Protein AF-A0A8K0KEW6-F1 (afdb_monomer)

Sequence (72 aa):
MWGMVVEVVYAPQTGCKEEKIEGFLEILDNQIDSVPRVVMGDLNAQVGMGRTGCEKIIGPHGYVNGTRKESP

Solvent-accessible surface area (backbone ato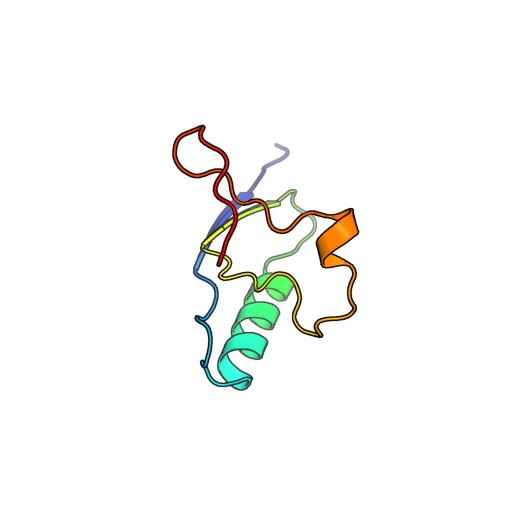ms only — not comparable to full-atom values): 4864 Å² total; per-residue (Å²): 131,92,66,72,48,79,45,81,48,75,44,65,57,90,90,57,59,66,71,56,50,52,51,50,52,53,53,51,54,74,65,64,60,98,58,56,70,46,81,46,67,53,60,62,73,72,84,63,87,76,70,83,68,57,54,78,79,79,48,77,65,59,73,58,92,90,41,88,45,81,72,133

Foldseek 3Di:
DQDEEEAEDAADAPPDDPVSNVVVVVVVVVVDDPHHYHYDYHNNDDDCPPVPVCCVVVPPWDDDPNDTDDDD

Organism: Ladona fulva (NCBI:txid123851)

Radius of gyration: 16.12 Å; Cα contacts (8 Å, |Δi|>4): 60; chains: 1; bounding box: 33×22×46 Å

Structure (mmCIF, N/CA/C/O backbone):
data_AF-A0A8K0KEW6-F1
#
_entry.id   AF-A0A8K0KEW6-F1
#
loop_
_atom_site.group_PDB
_atom_site.id
_atom_site.type_symbol
_atom_site.label_atom_id
_atom_site.label_alt_id
_atom_site.label_comp_id
_atom_site.label_asym_id
_atom_site.label_entity_id
_atom_site.label_seq_id
_atom_site.pdbx_PDB_ins_code
_atom_site.Cartn_x
_atom_site.Cartn_y
_atom_site.Cartn_z
_atom_site.occupancy
_atom_site.B_iso_or_equiv
_atom_site.auth_seq_id
_atom_site.auth_comp_id
_atom_site.auth_asym_id
_atom_site.auth_atom_id
_atom_site.pdbx_PDB_model_num
ATOM 1 N N . MET A 1 1 ? 18.716 -2.996 -18.127 1.00 47.44 1 MET A N 1
ATOM 2 C CA . MET A 1 1 ? 18.784 -2.114 -16.944 1.00 47.44 1 MET A CA 1
ATOM 3 C C . MET A 1 1 ? 17.774 -2.653 -15.951 1.00 47.44 1 MET A C 1
ATOM 5 O O . MET A 1 1 ? 16.602 -2.677 -16.295 1.00 47.44 1 MET A O 1
ATOM 9 N N . TRP A 1 2 ? 18.201 -3.179 -14.804 1.00 65.38 2 TRP A N 1
ATOM 10 C CA . TRP A 1 2 ? 17.253 -3.540 -13.747 1.00 65.38 2 TRP A CA 1
ATOM 11 C C . TRP A 1 2 ? 16.878 -2.239 -13.045 1.00 65.38 2 TRP A C 1
ATOM 13 O O . TRP A 1 2 ? 17.708 -1.646 -12.361 1.00 65.38 2 TRP A O 1
ATOM 23 N N . GLY A 1 3 ? 15.693 -1.720 -13.358 1.00 82.50 3 GLY A N 1
ATOM 24 C CA . GLY A 1 3 ? 15.152 -0.538 -12.698 1.00 82.50 3 GLY A CA 1
ATOM 25 C C . GLY A 1 3 ? 14.602 -0.917 -11.329 1.00 82.50 3 GLY A C 1
ATOM 26 O O . GLY A 1 3 ? 14.083 -2.016 -11.157 1.00 82.50 3 GLY A O 1
ATOM 27 N N . MET A 1 4 ? 14.724 -0.006 -10.373 1.00 86.06 4 MET A N 1
ATOM 28 C CA . MET A 1 4 ? 13.983 -0.053 -9.119 1.00 86.06 4 MET A CA 1
ATOM 29 C C . MET A 1 4 ? 13.049 1.149 -9.105 1.00 86.06 4 MET A C 1
ATOM 31 O O . MET A 1 4 ? 13.478 2.261 -9.419 1.00 86.06 4 MET A O 1
ATOM 35 N N . VAL A 1 5 ? 11.790 0.922 -8.754 1.00 90.38 5 VAL A N 1
ATOM 36 C CA . VAL A 1 5 ? 10.787 1.981 -8.639 1.00 90.38 5 VAL A CA 1
ATOM 37 C C . VAL A 1 5 ? 10.631 2.354 -7.168 1.00 90.38 5 VAL A C 1
ATOM 39 O O . VAL A 1 5 ? 10.553 1.481 -6.306 1.00 90.38 5 VAL A O 1
ATOM 42 N N . VAL A 1 6 ? 10.620 3.653 -6.875 1.00 89.88 6 VAL A N 1
ATOM 43 C CA . VAL A 1 6 ? 10.349 4.179 -5.534 1.00 89.88 6 VAL A CA 1
ATOM 44 C C . VAL A 1 6 ? 9.056 4.973 -5.598 1.00 89.88 6 VAL A C 1
ATOM 46 O O . VAL A 1 6 ? 8.961 5.937 -6.357 1.00 89.88 6 VAL A O 1
ATOM 49 N N . GLU A 1 7 ? 8.081 4.576 -4.794 1.00 89.38 7 GLU A N 1
ATOM 50 C CA . GLU A 1 7 ? 6.765 5.202 -4.724 1.00 89.38 7 GLU A CA 1
ATOM 51 C C . GLU A 1 7 ? 6.536 5.769 -3.330 1.00 89.38 7 GLU A C 1
ATOM 53 O O . GLU A 1 7 ? 6.746 5.099 -2.316 1.00 89.38 7 GLU A O 1
ATOM 58 N N . VAL A 1 8 ? 6.114 7.033 -3.293 1.00 91.94 8 VAL A N 1
ATOM 59 C CA . VAL A 1 8 ? 5.749 7.715 -2.055 1.00 91.94 8 VAL A CA 1
ATOM 60 C C . VAL A 1 8 ? 4.236 7.744 -1.946 1.00 91.94 8 VAL A C 1
ATOM 62 O O . VAL A 1 8 ? 3.566 8.273 -2.831 1.00 91.94 8 VAL A O 1
ATOM 65 N N . VAL A 1 9 ? 3.702 7.195 -0.860 1.00 90.81 9 VAL A N 1
ATOM 66 C CA . VAL A 1 9 ? 2.261 7.054 -0.650 1.00 90.81 9 VAL A CA 1
ATOM 67 C C . VAL A 1 9 ? 1.803 7.720 0.640 1.00 90.81 9 VAL A C 1
ATOM 69 O O . VAL A 1 9 ? 2.569 7.906 1.587 1.00 90.81 9 VAL A O 1
ATOM 72 N N . TYR A 1 10 ? 0.521 8.070 0.666 1.00 89.75 10 TYR A N 1
ATOM 73 C CA . TYR A 1 10 ? -0.175 8.535 1.857 1.00 89.75 10 TYR A CA 1
ATOM 74 C C . TYR A 1 10 ? -1.409 7.657 2.044 1.00 89.75 10 TYR A C 1
ATOM 76 O O . TYR A 1 10 ? -2.370 7.763 1.279 1.00 89.75 10 TYR A O 1
ATOM 84 N N . ALA A 1 11 ? -1.355 6.742 3.008 1.00 89.62 11 ALA A N 1
ATOM 85 C CA . ALA A 1 11 ? -2.458 5.830 3.254 1.00 89.62 11 ALA A CA 1
ATOM 86 C C . ALA A 1 11 ? -3.642 6.569 3.894 1.00 89.62 11 ALA A C 1
ATOM 88 O O . ALA A 1 11 ? -3.445 7.558 4.611 1.00 89.62 11 ALA A O 1
ATOM 89 N N . PRO A 1 12 ? -4.877 6.093 3.675 1.00 89.75 12 PRO A N 1
ATOM 90 C CA . PRO A 1 12 ? -6.059 6.658 4.302 1.00 89.75 12 PRO A CA 1
ATOM 91 C C . PRO A 1 12 ? -5.929 6.751 5.830 1.00 89.75 12 PRO A C 1
ATOM 93 O O . PRO A 1 12 ? -5.402 5.857 6.488 1.00 89.75 12 PRO A O 1
ATOM 96 N N . GLN A 1 13 ? -6.422 7.853 6.398 1.00 84.62 13 GLN A N 1
ATOM 97 C CA . GLN A 1 13 ? -6.359 8.104 7.838 1.00 84.62 13 GLN A CA 1
ATOM 98 C C . GLN A 1 13 ? -7.339 7.227 8.627 1.00 84.62 13 GLN A C 1
ATOM 100 O O . GLN A 1 13 ? -8.340 6.728 8.106 1.00 84.62 13 GLN A O 1
ATOM 105 N N . THR A 1 14 ? -7.087 7.113 9.931 1.00 76.44 14 THR A N 1
ATOM 106 C CA . THR A 1 14 ? -8.005 6.462 10.874 1.00 76.44 14 THR A CA 1
ATOM 107 C C . THR A 1 14 ? -9.408 7.070 10.789 1.00 76.44 14 THR A C 1
ATOM 109 O O . THR A 1 14 ? -9.564 8.288 10.821 1.00 76.44 14 THR A O 1
ATOM 112 N N . GLY A 1 15 ? -10.434 6.219 10.714 1.00 76.31 15 GLY A N 1
ATOM 113 C CA . GLY A 1 15 ? -11.833 6.651 10.637 1.00 76.31 15 GLY A CA 1
ATOM 114 C C . GLY A 1 15 ? -12.306 7.033 9.232 1.00 76.31 15 GLY A C 1
ATOM 115 O O . GLY A 1 15 ? -13.444 7.479 9.079 1.00 76.31 15 GLY A O 1
ATOM 116 N N . CYS A 1 16 ? -11.474 6.856 8.199 1.00 82.62 16 CYS A N 1
ATOM 117 C CA . CYS A 1 16 ? -11.954 6.899 6.823 1.00 82.62 16 CYS A CA 1
ATOM 118 C C . CYS A 1 16 ? -12.892 5.713 6.528 1.00 82.62 16 CYS A C 1
ATOM 120 O O . CYS A 1 16 ? -12.884 4.696 7.222 1.00 82.62 16 CYS A O 1
ATOM 122 N N . LYS A 1 17 ? -13.734 5.862 5.500 1.00 87.31 17 LYS A N 1
ATOM 123 C CA . LYS A 1 17 ? -14.639 4.794 5.059 1.00 87.31 17 LYS A CA 1
ATOM 124 C C . LYS A 1 17 ? -13.839 3.585 4.577 1.00 87.31 17 LYS A C 1
ATOM 126 O O . LYS A 1 17 ? -12.834 3.769 3.898 1.00 87.31 17 LYS A O 1
ATOM 131 N N . GLU A 1 18 ? -14.341 2.384 4.839 1.00 85.75 18 GLU A N 1
ATOM 132 C CA . GLU A 1 18 ? -13.732 1.121 4.395 1.00 85.75 18 GLU A CA 1
ATOM 133 C C . GLU A 1 18 ? -13.462 1.107 2.880 1.00 85.75 18 GLU A C 1
ATOM 135 O O . GLU A 1 18 ? -12.346 0.819 2.468 1.00 85.75 18 GLU A O 1
ATOM 140 N N . GLU A 1 19 ? -14.392 1.626 2.073 1.00 89.69 19 GLU A N 1
ATOM 141 C CA . GLU A 1 19 ? -14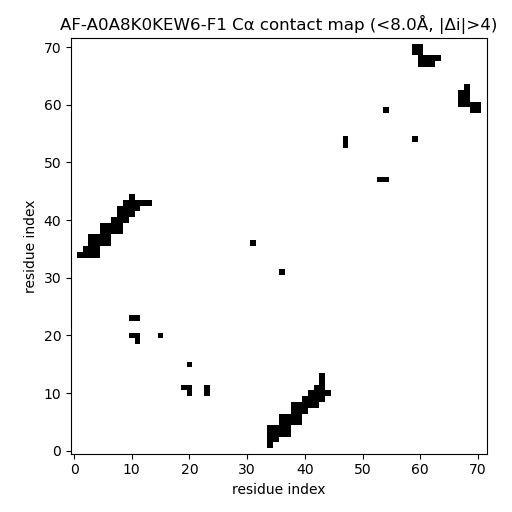.244 1.832 0.619 1.00 89.69 19 GLU A CA 1
ATOM 142 C C . GLU A 1 19 ? -12.961 2.596 0.222 1.00 89.69 19 GLU A C 1
ATOM 144 O O . GLU A 1 19 ? -12.376 2.368 -0.835 1.00 89.69 19 GLU A O 1
ATOM 149 N N . LYS A 1 20 ? -12.515 3.551 1.054 1.00 87.19 20 LYS A N 1
ATOM 150 C CA . LYS A 1 20 ? -11.281 4.317 0.810 1.00 87.19 20 LYS A CA 1
ATOM 151 C C . LYS A 1 20 ? -10.034 3.502 1.127 1.00 87.19 20 LYS A C 1
ATOM 153 O O . LYS A 1 20 ? -9.017 3.707 0.471 1.00 87.19 20 LYS A O 1
ATOM 158 N N . ILE A 1 21 ? -10.112 2.622 2.122 1.00 86.00 21 ILE A N 1
ATOM 159 C CA . ILE A 1 21 ? -9.038 1.694 2.485 1.00 86.00 21 ILE A CA 1
ATOM 160 C C . ILE A 1 21 ? -8.904 0.638 1.391 1.00 86.00 21 ILE A C 1
ATOM 162 O O . ILE A 1 21 ? -7.811 0.448 0.868 1.00 86.00 21 ILE A O 1
ATOM 166 N N . GLU A 1 22 ? -10.016 0.022 0.991 1.00 89.38 22 GLU A N 1
ATOM 167 C CA . GLU A 1 22 ? -10.062 -0.973 -0.082 1.00 89.38 22 GLU A CA 1
ATOM 168 C C . GLU A 1 22 ? -9.527 -0.403 -1.396 1.00 89.38 22 GLU A C 1
ATOM 170 O O . GLU A 1 22 ? -8.611 -0.976 -1.978 1.00 89.38 22 GLU A O 1
ATOM 175 N N . GLY A 1 23 ? -10.000 0.778 -1.810 1.00 92.00 23 GLY A N 1
ATOM 176 C CA . GLY A 1 23 ? -9.512 1.420 -3.032 1.00 92.00 23 GLY A CA 1
ATOM 177 C C . GLY A 1 23 ? -8.023 1.781 -2.976 1.00 92.00 23 GLY A C 1
ATOM 178 O O . GLY A 1 23 ? -7.329 1.697 -3.985 1.00 92.00 23 GLY A O 1
ATOM 179 N N . PHE A 1 24 ? -7.494 2.155 -1.806 1.00 90.56 24 PHE A N 1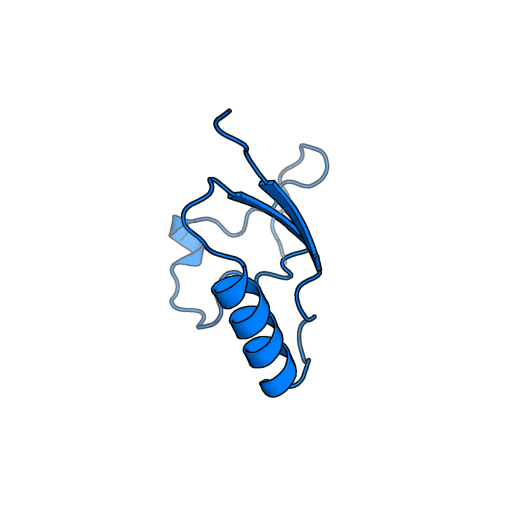
ATOM 180 C CA . PHE A 1 24 ? -6.056 2.384 -1.641 1.00 90.56 24 PHE A CA 1
ATOM 181 C C . PHE A 1 24 ? -5.245 1.092 -1.805 1.00 90.56 24 PHE A C 1
ATOM 183 O O . PHE A 1 24 ? -4.224 1.096 -2.493 1.00 90.56 24 PHE A O 1
ATOM 190 N N . LEU A 1 25 ? -5.704 -0.007 -1.201 1.00 88.50 25 LEU A N 1
ATOM 191 C CA . LEU A 1 25 ? -5.051 -1.312 -1.308 1.00 88.50 25 LEU A CA 1
ATOM 192 C C . LEU A 1 25 ? -5.115 -1.861 -2.736 1.00 88.50 25 LEU A C 1
ATOM 194 O O . LEU A 1 25 ? -4.109 -2.357 -3.228 1.00 88.50 25 LEU A O 1
ATOM 198 N N . GLU A 1 26 ? -6.247 -1.709 -3.423 1.00 92.62 26 GLU A N 1
ATOM 199 C CA . GLU A 1 26 ? -6.404 -2.104 -4.826 1.00 92.62 26 GLU A CA 1
ATOM 200 C C . GLU A 1 26 ? -5.446 -1.327 -5.742 1.00 92.62 26 GLU A C 1
ATOM 202 O O . GLU A 1 26 ? -4.821 -1.905 -6.630 1.00 92.62 26 GLU A O 1
ATOM 207 N N . ILE A 1 27 ? -5.279 -0.018 -5.521 1.00 90.81 27 ILE A N 1
ATOM 208 C CA . ILE A 1 27 ? -4.311 0.786 -6.281 1.00 90.81 27 ILE A CA 1
ATOM 209 C C . ILE A 1 27 ? -2.886 0.281 -6.041 1.00 90.81 27 ILE A C 1
ATOM 211 O O . ILE A 1 27 ? -2.145 0.114 -7.006 1.00 90.81 27 ILE A O 1
ATOM 215 N N . LEU A 1 28 ? -2.504 0.032 -4.783 1.00 88.56 28 LEU A N 1
ATOM 216 C CA . LEU A 1 28 ? -1.178 -0.489 -4.447 1.00 88.56 28 LEU A CA 1
ATOM 217 C C . LEU A 1 28 ? -0.921 -1.860 -5.076 1.00 88.56 28 LEU A C 1
ATOM 219 O O . LEU A 1 28 ? 0.136 -2.058 -5.665 1.00 88.56 28 LEU A O 1
ATOM 223 N N . ASP A 1 29 ? -1.878 -2.782 -4.989 1.00 89.25 29 ASP A N 1
ATOM 224 C CA . ASP A 1 29 ? -1.740 -4.137 -5.531 1.00 89.25 29 ASP A CA 1
ATOM 225 C C . ASP A 1 29 ? -1.579 -4.111 -7.058 1.00 89.25 29 ASP A C 1
ATOM 227 O O . ASP A 1 29 ? -0.698 -4.763 -7.609 1.00 89.25 29 ASP A O 1
ATOM 231 N N . ASN A 1 30 ? -2.323 -3.234 -7.740 1.00 88.00 30 ASN A N 1
ATOM 232 C CA . ASN A 1 30 ? -2.181 -3.013 -9.180 1.00 88.00 30 ASN A CA 1
ATOM 233 C C . ASN A 1 30 ? -0.839 -2.369 -9.587 1.00 88.00 30 ASN A C 1
ATOM 235 O O . ASN A 1 30 ? -0.465 -2.439 -10.758 1.00 88.00 30 ASN A O 1
ATOM 239 N N . GLN A 1 31 ? -0.125 -1.708 -8.667 1.00 83.94 31 GLN A N 1
ATOM 240 C CA . GLN A 1 31 ? 1.226 -1.180 -8.916 1.00 83.94 31 GLN A CA 1
ATOM 241 C C . GLN A 1 31 ? 2.320 -2.224 -8.656 1.00 83.94 31 GLN A C 1
ATOM 243 O O . GLN A 1 31 ? 3.436 -2.071 -9.158 1.00 83.94 31 GLN A O 1
ATOM 248 N N . ILE A 1 32 ? 2.036 -3.282 -7.891 1.00 81.50 32 ILE A N 1
ATOM 249 C CA . ILE A 1 32 ? 2.990 -4.364 -7.647 1.00 81.50 32 ILE A CA 1
ATOM 250 C C . ILE A 1 32 ? 3.097 -5.208 -8.922 1.00 81.50 32 ILE A C 1
ATOM 252 O O . ILE A 1 32 ? 2.213 -5.983 -9.272 1.00 81.50 32 ILE A O 1
ATOM 256 N N . ASP A 1 33 ? 4.219 -5.069 -9.623 1.00 80.50 33 ASP A N 1
ATOM 257 C CA . ASP A 1 33 ? 4.546 -5.859 -10.809 1.00 80.50 33 ASP A CA 1
ATOM 258 C C . ASP A 1 33 ? 5.901 -6.582 -10.641 1.00 80.50 33 ASP A C 1
ATOM 260 O O . ASP A 1 33 ? 6.466 -6.670 -9.550 1.00 80.50 33 ASP A O 1
ATOM 264 N N . SER A 1 34 ? 6.442 -7.128 -11.734 1.00 79.88 34 SER A N 1
ATOM 265 C CA . SER A 1 34 ? 7.727 -7.844 -11.732 1.00 79.88 34 SER A CA 1
ATOM 266 C C . SER A 1 34 ? 8.965 -6.970 -11.459 1.00 79.88 34 SER A C 1
ATOM 268 O O . SER A 1 34 ? 10.074 -7.500 -11.362 1.00 79.88 34 SER A O 1
ATOM 270 N N . VAL A 1 35 ? 8.821 -5.645 -11.390 1.00 87.25 35 VAL A N 1
ATOM 271 C CA . VAL A 1 35 ? 9.911 -4.695 -11.147 1.00 87.25 35 VAL A CA 1
ATOM 272 C C . VAL A 1 35 ? 10.090 -4.496 -9.637 1.00 87.25 35 VAL A C 1
ATOM 274 O O . VAL A 1 35 ? 9.126 -4.164 -8.946 1.00 87.25 35 VAL A O 1
ATOM 277 N N . PRO A 1 36 ? 11.321 -4.629 -9.104 1.00 88.38 36 PRO A N 1
ATOM 278 C CA . PRO A 1 36 ? 11.606 -4.335 -7.704 1.00 88.38 36 PRO A CA 1
ATOM 279 C C . PRO A 1 36 ? 11.128 -2.934 -7.299 1.00 88.38 36 PRO A C 1
ATOM 281 O O . PRO A 1 36 ? 11.473 -1.938 -7.945 1.00 88.38 36 PRO A O 1
ATOM 284 N N . ARG A 1 37 ? 10.355 -2.862 -6.212 1.00 88.44 37 ARG A N 1
ATOM 285 C CA . ARG A 1 37 ? 9.642 -1.652 -5.798 1.00 88.44 37 ARG A CA 1
ATOM 28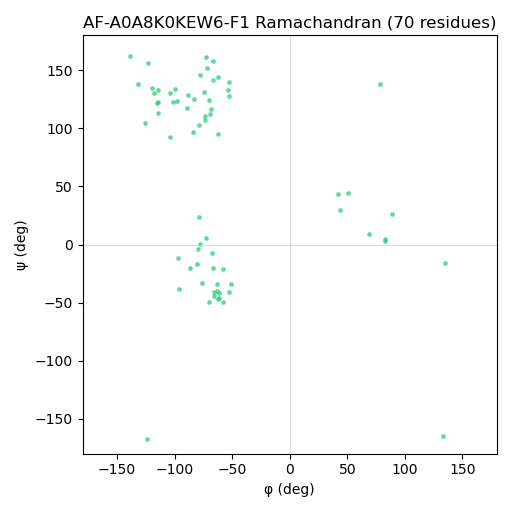6 C C . ARG A 1 37 ? 9.850 -1.363 -4.317 1.00 88.44 37 ARG A C 1
ATOM 288 O O . ARG A 1 37 ? 9.816 -2.272 -3.491 1.00 88.44 37 ARG A O 1
ATOM 295 N N . VAL A 1 38 ? 10.063 -0.093 -3.988 1.00 89.88 38 VAL A N 1
ATOM 296 C CA . VAL A 1 38 ? 10.108 0.415 -2.614 1.00 89.88 38 VAL A CA 1
ATOM 297 C C . VAL A 1 38 ? 8.922 1.347 -2.430 1.00 89.88 38 VAL A C 1
ATOM 299 O O . VAL A 1 38 ? 8.876 2.416 -3.035 1.00 89.88 38 VAL A O 1
ATOM 302 N N . VAL A 1 39 ? 7.977 0.944 -1.586 1.00 89.12 39 VAL A N 1
ATOM 303 C CA . VAL A 1 39 ? 6.846 1.783 -1.181 1.00 89.12 39 VAL A CA 1
ATOM 304 C C . VAL A 1 39 ? 7.184 2.415 0.162 1.00 89.12 39 VAL A C 1
ATOM 306 O O . VAL A 1 39 ? 7.510 1.714 1.121 1.00 89.12 39 VAL A O 1
ATOM 309 N N . MET A 1 40 ? 7.138 3.741 0.234 1.00 91.12 40 MET A N 1
ATOM 310 C CA . MET A 1 40 ? 7.449 4.499 1.445 1.00 91.12 40 MET A CA 1
ATOM 311 C C . MET A 1 40 ? 6.476 5.661 1.639 1.00 91.12 40 MET A C 1
ATOM 313 O O . MET A 1 40 ? 5.800 6.074 0.707 1.00 91.12 40 MET A O 1
ATOM 317 N N . GLY A 1 41 ? 6.398 6.213 2.846 1.00 88.69 41 GLY A N 1
ATOM 318 C CA . GLY A 1 41 ? 5.522 7.344 3.156 1.00 88.69 41 GLY A CA 1
ATOM 319 C C . GLY A 1 41 ? 4.733 7.128 4.440 1.00 88.69 41 GLY A C 1
ATOM 320 O O . GLY A 1 41 ? 5.074 6.264 5.249 1.00 88.69 41 GLY A O 1
ATOM 321 N N . ASP A 1 42 ? 3.698 7.937 4.646 1.00 88.56 42 ASP A N 1
ATOM 322 C CA . ASP A 1 42 ? 2.833 7.816 5.819 1.00 88.56 42 ASP A CA 1
ATOM 323 C C . ASP A 1 42 ? 1.768 6.754 5.548 1.00 88.56 42 ASP A C 1
ATOM 325 O O . ASP A 1 42 ? 0.751 6.999 4.897 1.00 88.56 42 ASP A O 1
ATOM 329 N N . LEU A 1 43 ? 2.046 5.541 6.017 1.00 85.12 43 LEU A N 1
ATOM 330 C CA . LEU A 1 43 ? 1.165 4.395 5.833 1.00 85.12 43 LEU A CA 1
ATOM 331 C C . LEU A 1 43 ? -0.009 4.377 6.814 1.00 85.12 43 LEU A C 1
ATOM 333 O O . LEU A 1 43 ? -0.835 3.474 6.705 1.00 85.12 43 LEU A O 1
ATOM 337 N N . ASN A 1 44 ? -0.085 5.318 7.769 1.00 80.81 44 ASN A N 1
ATOM 338 C CA . ASN A 1 44 ? -1.123 5.349 8.807 1.00 80.81 44 ASN A CA 1
ATOM 339 C C . ASN A 1 44 ? -1.403 3.960 9.427 1.00 80.81 44 ASN A C 1
ATOM 341 O O . ASN A 1 44 ? -2.523 3.655 9.841 1.00 80.81 44 ASN A O 1
ATOM 345 N N . ALA A 1 45 ? -0.380 3.096 9.467 1.00 67.56 45 ALA A N 1
ATOM 346 C CA . ALA A 1 45 ? -0.535 1.698 9.820 1.00 67.56 45 ALA A CA 1
ATOM 347 C C . ALA A 1 45 ? -0.881 1.606 11.305 1.00 67.56 45 ALA A C 1
ATOM 349 O O . ALA A 1 45 ? -0.064 1.921 12.174 1.00 67.56 45 ALA A O 1
ATOM 350 N N . GLN A 1 46 ? -2.104 1.177 11.604 1.00 63.97 46 GLN A N 1
ATOM 351 C CA . GLN A 1 46 ? -2.488 0.900 12.976 1.00 63.97 46 GLN A CA 1
ATOM 352 C C . GLN A 1 46 ? -1.822 -0.396 13.422 1.00 63.97 46 GLN A C 1
ATOM 354 O O . GLN A 1 46 ? -2.173 -1.492 12.983 1.00 63.97 46 GLN A O 1
ATOM 359 N N . VAL A 1 47 ? -0.860 -0.276 14.328 1.00 56.19 47 VAL A N 1
ATOM 360 C CA . VAL A 1 47 ? -0.331 -1.436 15.040 1.00 56.19 47 VAL A CA 1
ATOM 361 C C . VAL A 1 47 ? -1.417 -1.922 16.005 1.00 56.19 47 VAL A C 1
ATOM 363 O O . VAL A 1 47 ? -1.913 -1.146 16.817 1.00 56.19 47 VAL A O 1
ATOM 366 N N . GLY A 1 48 ? -1.804 -3.198 15.918 1.00 52.09 48 GLY A N 1
ATOM 367 C CA . GLY A 1 48 ? -2.702 -3.814 16.902 1.00 52.09 48 GLY A CA 1
ATOM 368 C C . GLY A 1 48 ? -4.205 -3.698 16.625 1.00 52.09 48 GLY A C 1
ATOM 369 O O . GLY A 1 48 ? -4.990 -3.781 17.573 1.00 52.09 48 GLY A O 1
ATOM 370 N N . MET A 1 49 ? -4.635 -3.563 15.363 1.00 43.09 49 MET A N 1
ATOM 371 C CA . MET A 1 49 ? -6.054 -3.698 15.005 1.00 43.09 49 MET A CA 1
ATOM 372 C C . MET A 1 49 ? -6.528 -5.127 15.341 1.00 43.09 49 MET A C 1
ATOM 374 O O . MET A 1 49 ? -6.277 -6.079 14.610 1.00 43.09 49 MET A O 1
ATOM 378 N N . GLY A 1 50 ? -7.112 -5.280 16.533 1.00 52.84 50 GLY A N 1
ATOM 379 C CA . GLY A 1 50 ? -7.506 -6.558 17.131 1.00 52.84 50 GLY A CA 1
ATOM 380 C C . GLY A 1 50 ? -7.129 -6.729 18.607 1.00 52.84 50 GLY A C 1
ATOM 381 O O . GLY A 1 50 ? -7.688 -7.612 19.247 1.00 52.84 50 GLY A O 1
ATOM 382 N N . ARG A 1 51 ? -6.223 -5.905 19.173 1.00 47.84 51 ARG A N 1
ATOM 383 C CA . ARG A 1 51 ? -5.786 -5.991 20.589 1.00 47.84 51 ARG A CA 1
ATOM 384 C C . ARG A 1 51 ? -5.565 -7.439 21.061 1.00 47.84 51 ARG A C 1
ATOM 386 O O . ARG A 1 51 ? -5.960 -7.825 22.156 1.00 47.84 51 ARG A O 1
ATOM 393 N N . THR A 1 52 ? -4.915 -8.262 20.240 1.00 52.94 52 THR A N 1
ATOM 394 C CA . THR A 1 52 ? -4.702 -9.697 20.512 1.00 52.94 52 THR A CA 1
ATOM 395 C C . THR A 1 52 ? -3.667 -9.966 21.616 1.00 52.94 52 THR A C 1
ATOM 397 O O . THR A 1 52 ? -3.317 -11.113 21.873 1.00 52.94 52 THR A O 1
ATOM 400 N N . GLY A 1 53 ? -3.161 -8.922 22.290 1.00 51.31 53 GLY A N 1
ATOM 401 C CA . GLY A 1 53 ? -2.216 -9.033 23.405 1.00 51.31 53 GLY A CA 1
ATOM 402 C C . GLY A 1 53 ? -0.746 -9.206 22.999 1.00 51.31 53 GLY A C 1
ATOM 403 O O . GLY A 1 53 ? 0.117 -9.304 23.871 1.00 51.31 53 GLY A O 1
ATOM 404 N N . CYS A 1 54 ? -0.424 -9.190 21.700 1.00 47.91 54 CYS A N 1
ATOM 405 C CA . CYS A 1 54 ? 0.953 -9.308 21.195 1.00 47.91 54 CYS A CA 1
ATOM 406 C C . CYS A 1 54 ? 1.782 -8.009 21.301 1.00 47.91 54 CYS A C 1
ATOM 408 O O . CYS A 1 54 ? 2.966 -8.003 20.965 1.00 47.91 54 CYS A O 1
ATOM 410 N N . GLU A 1 55 ? 1.203 -6.928 21.832 1.00 52.69 55 GLU A N 1
ATOM 411 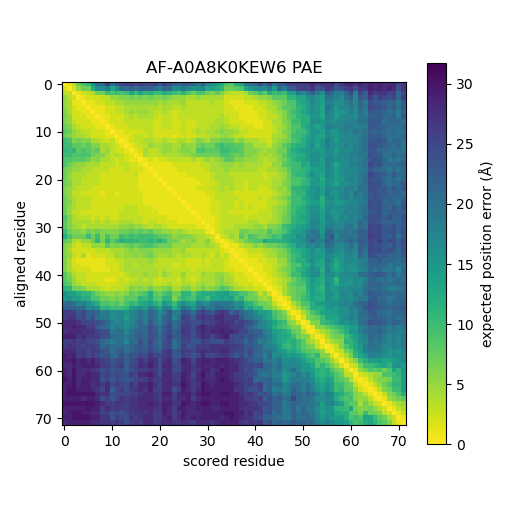C CA . GLU A 1 55 ? 1.879 -5.647 22.109 1.00 52.69 55 GLU A CA 1
ATOM 412 C C . GLU A 1 55 ? 3.076 -5.804 23.066 1.00 52.69 55 GLU A C 1
ATOM 414 O O . GLU A 1 55 ? 3.987 -4.985 23.063 1.00 52.69 55 GLU A O 1
ATOM 419 N N . LYS A 1 56 ? 3.126 -6.891 23.849 1.00 48.59 56 LYS A N 1
ATOM 420 C CA . LYS A 1 56 ? 4.265 -7.242 24.716 1.00 48.59 56 LYS A CA 1
ATOM 421 C C . LYS A 1 56 ? 5.434 -7.917 23.987 1.00 48.59 56 LYS A C 1
ATOM 423 O O . LYS A 1 56 ? 6.516 -7.993 24.555 1.00 48.59 56 LYS A O 1
ATOM 428 N N . ILE A 1 57 ? 5.218 -8.427 22.772 1.00 52.97 57 ILE A N 1
ATOM 429 C CA . ILE A 1 57 ? 6.239 -9.139 21.981 1.00 52.97 57 ILE A CA 1
ATOM 430 C C . ILE A 1 57 ? 6.918 -8.181 20.996 1.00 52.97 57 ILE A C 1
ATOM 432 O O . ILE A 1 57 ? 8.130 -8.246 20.824 1.00 52.97 57 ILE A O 1
ATOM 436 N N . ILE A 1 58 ? 6.154 -7.261 20.393 1.00 52.41 58 ILE A N 1
ATOM 437 C CA . ILE A 1 58 ? 6.686 -6.223 19.486 1.00 52.41 58 ILE A CA 1
ATOM 438 C C . ILE A 1 58 ? 6.901 -4.877 20.219 1.00 52.41 58 ILE A C 1
ATOM 440 O O . ILE A 1 58 ? 7.634 -4.019 19.739 1.00 52.41 58 ILE A O 1
ATOM 444 N N . GLY A 1 59 ? 6.381 -4.740 21.445 1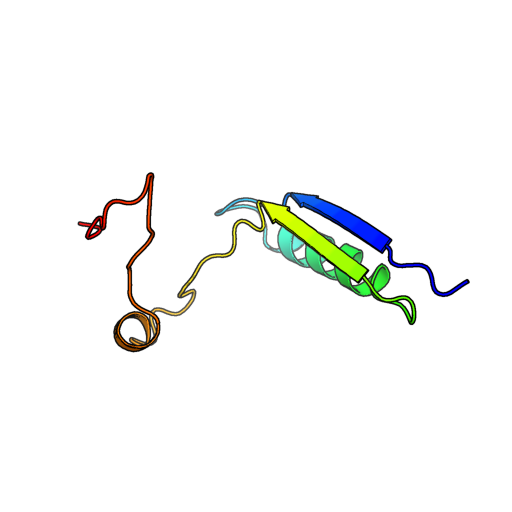.00 42.41 59 GLY A N 1
ATOM 445 C CA . GLY A 1 59 ? 6.588 -3.602 22.345 1.00 42.41 59 GLY A CA 1
ATOM 446 C C . GLY A 1 59 ? 5.729 -2.374 21.990 1.00 42.41 59 GLY A C 1
ATOM 447 O O . GLY A 1 59 ? 5.663 -1.994 20.825 1.00 42.41 59 GLY A O 1
ATOM 448 N N . PRO A 1 60 ? 5.129 -1.666 22.969 1.00 45.81 60 PRO A N 1
ATOM 449 C CA . PRO A 1 60 ? 4.381 -0.419 22.746 1.00 45.81 60 PRO A CA 1
ATOM 450 C C . PRO A 1 60 ? 5.310 0.801 22.568 1.00 45.81 60 PRO A C 1
ATOM 452 O O . PRO A 1 60 ? 4.943 1.934 22.875 1.00 45.81 60 PRO A O 1
ATOM 455 N N . HIS A 1 61 ? 6.558 0.587 22.151 1.00 49.44 61 HIS A N 1
ATOM 456 C CA . HIS A 1 61 ? 7.623 1.578 22.273 1.00 49.44 61 HIS A CA 1
ATOM 457 C C . HIS A 1 61 ? 7.923 2.243 20.932 1.00 49.44 61 HIS A C 1
ATOM 459 O O . HIS A 1 61 ? 8.765 1.787 20.164 1.00 49.44 61 HIS A O 1
ATOM 465 N N . GLY A 1 62 ? 7.261 3.372 20.683 1.00 49.41 62 GLY A N 1
ATOM 466 C CA . GLY A 1 62 ? 7.734 4.344 19.704 1.00 49.41 62 GLY A CA 1
ATOM 467 C C . GLY A 1 62 ? 8.928 5.125 20.264 1.00 49.41 62 GLY A C 1
ATOM 468 O O . GLY A 1 62 ? 8.873 5.643 21.380 1.00 49.41 62 GLY A O 1
ATOM 469 N N . TYR A 1 63 ? 10.011 5.231 19.494 1.00 46.03 63 TYR A N 1
ATOM 470 C CA . TYR A 1 63 ? 11.099 6.168 19.776 1.00 46.03 63 TYR A CA 1
ATOM 471 C C . TYR A 1 63 ? 10.793 7.498 19.089 1.00 46.03 63 TYR A C 1
ATOM 473 O O . TYR A 1 63 ? 10.727 7.567 17.866 1.00 46.03 63 TYR A O 1
ATOM 481 N N . VAL A 1 64 ? 10.639 8.567 19.870 1.00 42.53 64 VAL A N 1
ATOM 482 C CA . VAL A 1 64 ? 10.525 9.939 19.354 1.00 42.53 64 VAL A CA 1
ATOM 483 C C . VAL A 1 64 ? 11.761 10.700 19.828 1.00 42.53 64 VAL A C 1
ATOM 485 O O . VAL A 1 64 ? 12.041 10.735 21.024 1.00 42.53 64 VAL A O 1
ATOM 488 N N . ASN A 1 65 ? 12.541 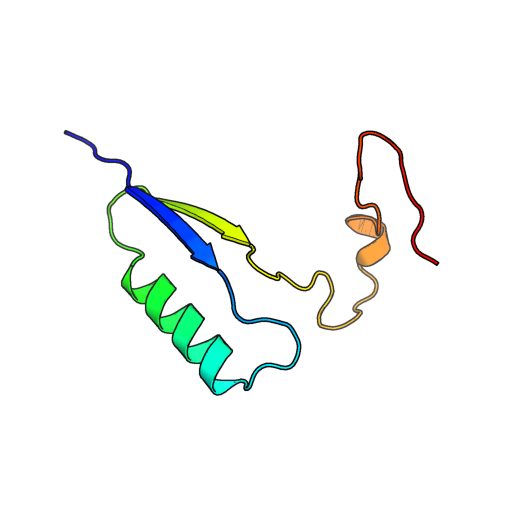11.269 18.901 1.00 35.12 65 ASN A N 1
ATOM 489 C CA . ASN A 1 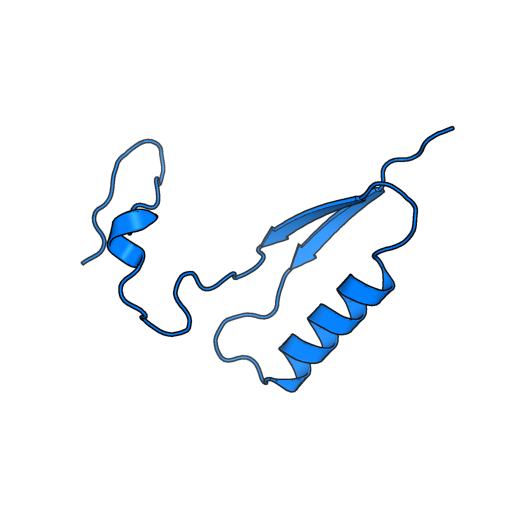65 ? 13.777 12.016 19.192 1.00 35.12 65 ASN A CA 1
ATOM 490 C C . ASN A 1 65 ? 14.771 11.278 20.114 1.00 35.12 65 ASN A C 1
ATOM 492 O O . ASN A 1 65 ? 15.308 11.855 21.058 1.00 35.12 65 ASN A O 1
ATOM 496 N N . GLY A 1 66 ? 14.996 9.981 19.876 1.00 42.53 66 GLY A N 1
ATOM 497 C CA . GLY A 1 66 ? 16.020 9.202 20.588 1.00 42.53 66 GLY A CA 1
ATOM 498 C C . GLY A 1 66 ? 15.746 8.946 22.075 1.00 42.53 66 GLY A C 1
ATOM 499 O O . GLY A 1 66 ? 16.618 8.428 22.766 1.00 42.53 66 GLY A O 1
ATOM 500 N N . THR A 1 67 ? 14.550 9.262 22.580 1.00 37.28 67 THR A N 1
ATOM 501 C CA . THR A 1 67 ? 14.154 8.976 23.966 1.00 37.28 67 THR A CA 1
ATOM 502 C C . THR A 1 67 ? 12.939 8.052 24.011 1.00 37.28 67 THR A C 1
ATOM 504 O O . THR A 1 67 ? 11.978 8.210 23.256 1.00 37.28 67 THR A O 1
ATOM 507 N N . ARG A 1 68 ? 13.010 7.039 24.888 1.00 44.97 68 ARG A N 1
ATOM 508 C CA . ARG A 1 68 ? 11.944 6.055 25.127 1.00 44.97 68 ARG A CA 1
ATOM 509 C C . ARG A 1 68 ? 10.773 6.770 25.795 1.00 44.97 68 ARG A C 1
ATOM 511 O O . ARG A 1 68 ? 10.922 7.260 26.912 1.00 44.97 68 ARG A O 1
ATOM 518 N N . LYS A 1 69 ? 9.617 6.811 25.134 1.00 45.06 69 LYS A N 1
ATOM 519 C CA . LYS A 1 69 ? 8.357 7.166 25.787 1.00 45.06 69 LYS A CA 1
ATOM 520 C C . LYS A 1 69 ? 7.540 5.906 26.021 1.00 45.06 69 LYS A C 1
ATOM 522 O O . LYS A 1 69 ? 7.367 5.081 25.127 1.00 45.06 69 LYS A O 1
ATOM 527 N N . GLU A 1 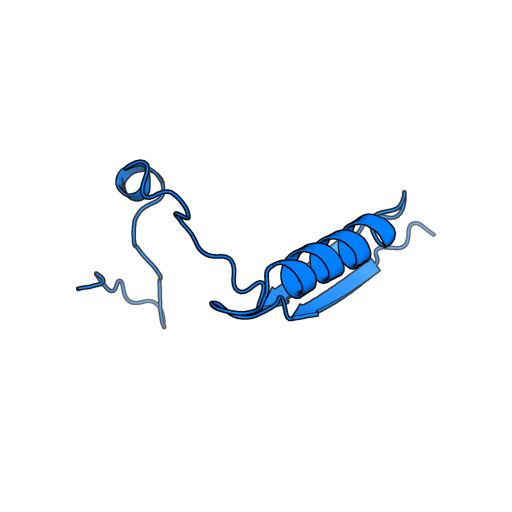70 ? 7.072 5.761 27.249 1.00 48.78 70 GLU A N 1
ATOM 528 C CA . GLU A 1 70 ? 5.973 4.863 27.571 1.00 48.78 70 GLU A CA 1
ATOM 529 C C . GLU A 1 70 ? 4.687 5.638 27.272 1.00 48.78 70 GLU A C 1
ATOM 531 O O . GLU A 1 70 ? 4.536 6.787 27.696 1.00 48.78 70 GLU A O 1
ATOM 536 N N . SER A 1 71 ? 3.819 5.062 26.445 1.00 43.75 71 SER A N 1
ATOM 537 C CA . SER A 1 71 ? 2.484 5.612 26.217 1.00 43.75 71 SER A CA 1
ATOM 538 C C . SER A 1 71 ? 1.668 5.489 27.514 1.00 43.75 71 SER A C 1
ATOM 540 O O . SER A 1 71 ? 1.837 4.478 28.201 1.00 43.75 71 SER A O 1
ATOM 542 N N . PRO A 1 72 ? 0.829 6.482 27.868 1.00 49.03 72 PRO A N 1
ATOM 543 C CA . PRO A 1 72 ? -0.107 6.357 28.985 1.00 49.03 72 PRO A CA 1
ATOM 544 C C . PRO A 1 72 ? -1.073 5.180 28.817 1.00 49.03 72 PRO A C 1
ATOM 546 O O . PRO A 1 72 ? -1.431 4.877 27.653 1.00 49.03 72 PRO A O 1
#

Nearest PDB structures (foldseek):
  7cem-assembly1_B  TM=3.758E-01  e=7.785E+00  Escherichia coli K-12
  5c51-assembly1_B  TM=2.118E-01  e=2.298E+00  Homo sapiens
  7ce1-assembly6_S  TM=2.908E-01  e=7.785E+00  Agrobacterium tumefaciens A6

pLDDT: mean 71.34, std 19.48, range [35.12, 92.62]

Mean predicted aligned error: 12.96 Å

Secondary structure (DSSP, 8-state):
----EEEEEEPPPTT--HHHHHHHHHHHHHH--SS-EEEEEE----TTTT--STHHHH-S--EETTEEPPP-